Protein AF-A0A562JWJ5-F1 (afdb_monomer_lite)

Foldseek 3Di:
DPPLVVVLVVLVVCQVPHDDDDDDPDDLVCCCVVNVHPVSSVVSCCSDVPDDDDDDDDDDDPVVVVVVVPPDPPPDD

Secondary structure (DSSP, 8-state):
-HHHHHHHHHHHHHTTTS------SS-GGGHHHHHS-HHHHHHHHHHHHHT-------S--HHHHHHHT--SSSS--

InterPro domains:
  IPR002611 IstB-like ATP-binding domain [PF01695] (4-67)
  IPR027417 P-loop containing nucleoside triphosphate hydrolase [G3DSA:3.40.50.300] (2-72)

Sequence (77 aa):
PSGGALLFHLLSKLYERTSVVITTNLSFSEWAGVFGDAKMTTALLDRLTHHCHILETGNDSFRFRASAADPKSRKEK

Structure (mmCIF, N/CA/C/O backbone):
data_AF-A0A562JWJ5-F1
#
_entry.id   AF-A0A562JWJ5-F1
#
loop_
_atom_site.group_PDB
_atom_site.id
_atom_site.type_symbol
_atom_site.label_atom_id
_atom_site.label_alt_id
_atom_site.label_comp_id
_atom_site.label_asym_id
_atom_site.label_entity_id
_atom_site.label_seq_id
_atom_site.pdbx_PDB_ins_code
_atom_site.Cartn_x
_atom_site.Cartn_y
_atom_site.Cartn_z
_atom_site.occupancy
_atom_site.B_iso_or_equiv
_atom_site.auth_seq_id
_atom_site.auth_comp_id
_atom_site.auth_asym_id
_atom_site.auth_atom_id
_atom_site.pdbx_PDB_model_num
ATOM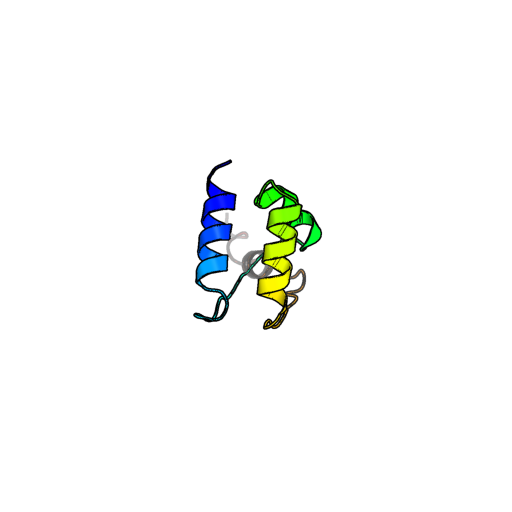 1 N N . PRO A 1 1 ? -5.885 16.331 0.559 1.00 51.62 1 PRO A N 1
ATOM 2 C CA . PRO A 1 1 ? -5.905 15.644 1.878 1.00 51.62 1 PRO A CA 1
ATOM 3 C C . PRO A 1 1 ? -6.989 14.553 2.037 1.00 51.62 1 PRO A C 1
ATOM 5 O O . PRO A 1 1 ? -6.826 13.687 2.883 1.00 51.62 1 PRO A O 1
ATOM 8 N N . SER A 1 2 ? -8.077 14.556 1.253 1.00 70.50 2 SER A N 1
ATOM 9 C CA . SER A 1 2 ? -9.215 13.628 1.427 1.00 70.50 2 SER A CA 1
ATOM 10 C C . SER A 1 2 ? -9.053 12.236 0.788 1.00 70.50 2 SER A C 1
ATOM 12 O O . SER A 1 2 ? -9.662 11.280 1.259 1.00 70.50 2 SER A O 1
ATOM 14 N N . GLY A 1 3 ? -8.231 12.095 -0.259 1.00 80.88 3 GLY A N 1
ATOM 15 C CA . GLY A 1 3 ? -8.107 10.839 -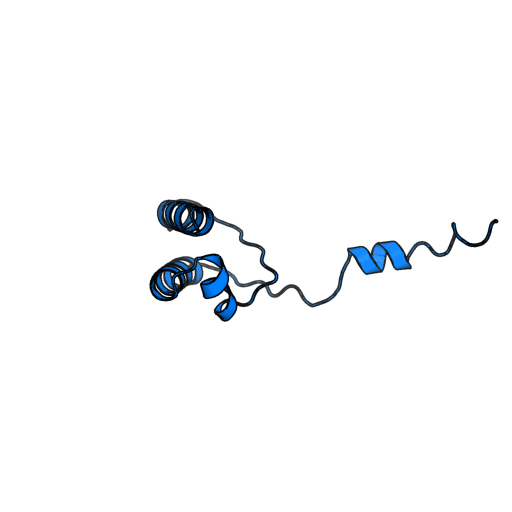1.017 1.00 80.88 3 GLY A CA 1
ATOM 16 C C . GLY A 1 3 ? -7.479 9.679 -0.234 1.00 80.88 3 GLY A C 1
ATOM 17 O O . GLY A 1 3 ? -8.011 8.572 -0.255 1.00 80.88 3 GLY A O 1
ATOM 18 N N . GLY A 1 4 ? -6.392 9.934 0.506 1.00 81.62 4 GLY A N 1
ATOM 19 C CA . GLY A 1 4 ? -5.696 8.907 1.294 1.00 81.62 4 GLY A CA 1
ATOM 20 C C . GLY A 1 4 ? -6.570 8.314 2.403 1.00 81.62 4 GLY A C 1
ATOM 21 O O . GLY A 1 4 ? -6.634 7.098 2.558 1.00 81.62 4 GLY A O 1
ATOM 22 N N . ALA A 1 5 ? -7.332 9.157 3.104 1.00 82.25 5 ALA A N 1
ATOM 23 C CA . ALA A 1 5 ? -8.266 8.714 4.139 1.00 82.25 5 ALA A CA 1
ATOM 24 C C . ALA A 1 5 ? -9.404 7.839 3.577 1.00 82.25 5 ALA A C 1
ATOM 26 O O . ALA A 1 5 ? -9.794 6.851 4.200 1.00 82.25 5 ALA A O 1
ATOM 27 N N . LEU A 1 6 ? -9.915 8.158 2.380 1.00 87.38 6 LEU A N 1
ATOM 28 C CA . LEU A 1 6 ? -10.935 7.339 1.720 1.00 87.38 6 LEU A CA 1
ATOM 29 C C . LEU A 1 6 ? -10.377 5.973 1.300 1.00 87.38 6 LEU A C 1
ATOM 31 O O . LEU A 1 6 ? -11.027 4.952 1.525 1.00 87.38 6 LEU A O 1
ATOM 35 N N . LEU A 1 7 ? -9.167 5.950 0.733 1.00 87.25 7 LEU A N 1
ATOM 36 C CA . LEU A 1 7 ? -8.483 4.711 0.361 1.00 87.25 7 LEU A CA 1
ATOM 37 C C . LEU A 1 7 ? -8.198 3.838 1.590 1.00 87.25 7 LEU A C 1
ATOM 39 O O . LEU A 1 7 ? -8.452 2.636 1.557 1.00 87.25 7 LEU A O 1
ATOM 43 N N . PHE A 1 8 ? -7.750 4.441 2.694 1.00 85.94 8 PHE A N 1
ATOM 44 C CA . PHE A 1 8 ? -7.570 3.748 3.969 1.00 85.94 8 PHE A CA 1
ATOM 45 C C . PHE A 1 8 ? -8.870 3.094 4.446 1.00 85.94 8 PHE A C 1
ATOM 47 O O . PHE A 1 8 ? -8.875 1.918 4.819 1.00 85.94 8 PHE A O 1
ATOM 54 N N . HIS A 1 9 ? -9.978 3.839 4.423 1.00 87.69 9 HIS A N 1
ATOM 55 C CA . HIS A 1 9 ? -11.277 3.329 4.864 1.00 87.69 9 HIS A CA 1
ATOM 56 C C . HIS A 1 9 ? -11.773 2.186 3.979 1.00 87.69 9 HIS A C 1
ATOM 58 O O . HIS A 1 9 ? -12.280 1.185 4.485 1.00 87.69 9 HIS A O 1
ATOM 64 N N . LEU A 1 10 ? -11.588 2.308 2.663 1.00 90.19 10 LEU A N 1
ATOM 65 C CA . LEU A 1 10 ? -11.921 1.260 1.704 1.00 90.19 10 LEU A CA 1
ATOM 66 C C . LEU A 1 10 ? -11.116 -0.016 1.975 1.00 90.19 10 LEU A C 1
ATOM 68 O O . LEU A 1 10 ? -11.709 -1.072 2.187 1.00 90.19 10 LEU A O 1
ATOM 72 N N . LEU A 1 11 ? -9.786 0.080 2.026 1.00 89.88 1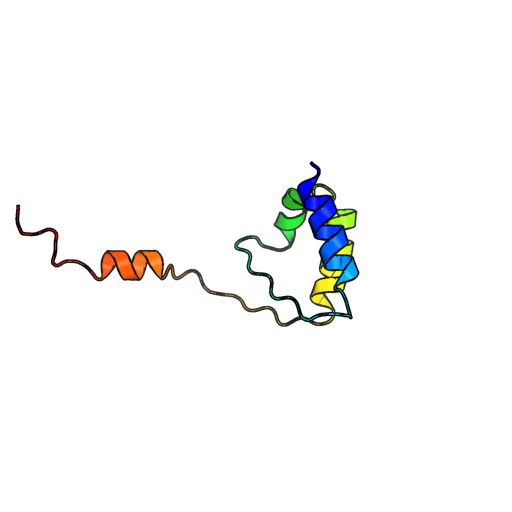1 LEU A N 1
ATOM 73 C CA . LEU A 1 11 ? -8.911 -1.074 2.259 1.00 89.88 11 LEU A CA 1
ATOM 74 C C . LEU A 1 11 ? -9.178 -1.721 3.623 1.00 89.88 11 LEU A C 1
ATOM 76 O O . LEU A 1 11 ? -9.245 -2.942 3.727 1.00 89.88 11 LEU A O 1
ATOM 80 N N . SER A 1 12 ? -9.436 -0.911 4.651 1.00 88.19 12 SER A N 1
ATOM 81 C CA . SER A 1 12 ? -9.807 -1.405 5.982 1.00 88.19 12 SER A CA 1
ATOM 82 C C . SER A 1 12 ? -11.132 -2.170 5.987 1.00 88.19 12 SER A C 1
ATOM 84 O O . SER A 1 12 ? -11.287 -3.106 6.764 1.00 88.19 12 SER A O 1
ATOM 86 N N . LYS A 1 13 ? -12.098 -1.804 5.134 1.00 90.06 13 LYS A N 1
ATOM 87 C CA . LYS A 1 13 ? -13.362 -2.546 5.000 1.00 90.06 13 LYS A CA 1
ATOM 88 C C . LYS A 1 13 ? -13.215 -3.858 4.231 1.00 90.06 13 LYS A C 1
ATOM 90 O O . LYS A 1 13 ? -13.988 -4.781 4.498 1.00 90.06 13 LYS A O 1
ATOM 95 N N . LEU A 1 14 ? -12.283 -3.902 3.279 1.00 90.19 14 LEU A N 1
ATOM 96 C CA . LEU A 1 14 ? -11.992 -5.071 2.444 1.00 90.19 14 LEU A CA 1
ATOM 97 C C . LEU A 1 14 ? -11.114 -6.104 3.158 1.00 90.19 14 LEU A C 1
ATOM 99 O O . LEU A 1 14 ? -11.171 -7.279 2.798 1.00 90.19 14 LEU A O 1
ATOM 103 N N . TYR A 1 15 ? -10.341 -5.682 4.163 1.00 88.88 15 TYR A N 1
ATOM 104 C CA . TYR A 1 15 ? -9.544 -6.570 5.006 1.00 88.88 15 TYR A CA 1
ATOM 105 C C . TYR A 1 15 ? -10.389 -7.746 5.528 1.00 88.88 15 TYR A C 1
ATOM 107 O O . TYR A 1 15 ? -11.515 -7.549 5.986 1.00 88.88 15 TYR A O 1
ATOM 115 N N . GLU A 1 16 ? -9.858 -8.964 5.383 1.00 87.50 16 GLU A N 1
ATOM 116 C CA . GLU A 1 16 ? -10.506 -10.251 5.712 1.00 87.50 16 GLU A CA 1
ATOM 117 C C . GLU A 1 16 ? -11.831 -10.557 4.985 1.00 87.50 16 GLU A C 1
ATOM 119 O O . GLU A 1 16 ? -12.455 -11.585 5.244 1.00 87.50 16 GLU A O 1
ATOM 124 N N . ARG A 1 17 ? -12.268 -9.712 4.042 1.00 90.12 17 ARG A N 1
ATOM 125 C CA . ARG A 1 17 ? -13.507 -9.919 3.273 1.00 90.12 17 ARG A CA 1
ATOM 126 C C . ARG A 1 17 ? -13.274 -10.195 1.797 1.00 90.12 17 ARG A C 1
ATOM 128 O O . ARG A 1 17 ? -14.014 -10.976 1.206 1.00 90.12 17 ARG A O 1
ATOM 135 N N . THR A 1 18 ? -12.268 -9.557 1.205 1.00 90.81 18 THR A N 1
ATOM 136 C CA . THR A 1 18 ? -12.027 -9.604 -0.240 1.00 90.81 18 THR A CA 1
ATOM 137 C C . THR A 1 18 ? -10.533 -9.654 -0.530 1.00 90.81 18 THR A C 1
ATOM 139 O O . THR A 1 18 ? -9.750 -8.952 0.105 1.00 90.81 18 THR A O 1
ATOM 142 N N . SER A 1 19 ? -10.129 -10.441 -1.529 1.00 91.00 19 SER A N 1
ATOM 143 C CA . SER A 1 19 ? -8.757 -10.422 -2.043 1.00 91.00 19 SER A CA 1
ATOM 144 C C . SER A 1 19 ? -8.475 -9.107 -2.774 1.00 91.00 19 SER A C 1
ATOM 146 O O . SER A 1 19 ? -9.226 -8.714 -3.667 1.00 91.00 19 SER A O 1
ATOM 148 N N . VAL A 1 20 ? -7.383 -8.432 -2.413 1.00 91.69 20 VAL A N 1
ATOM 149 C CA . VAL A 1 20 ? -6.981 -7.150 -3.006 1.00 91.69 20 VAL A CA 1
ATOM 150 C C . VAL A 1 20 ? -5.589 -7.288 -3.613 1.00 91.69 20 VAL A C 1
ATOM 152 O O . VAL A 1 20 ? -4.668 -7.762 -2.954 1.00 91.69 20 VAL A O 1
ATOM 155 N N . VAL A 1 21 ? -5.435 -6.843 -4.861 1.00 93.12 21 VAL A N 1
ATOM 156 C CA . VAL A 1 21 ? -4.128 -6.689 -5.513 1.00 93.12 21 VAL A CA 1
ATOM 157 C C . VAL A 1 21 ? -3.771 -5.209 -5.517 1.00 93.12 21 VAL A C 1
ATOM 159 O O . VAL A 1 21 ? -4.556 -4.382 -5.978 1.00 93.12 21 VAL A O 1
ATOM 162 N N . ILE A 1 22 ? -2.585 -4.881 -5.006 1.00 91.75 22 ILE A N 1
ATOM 163 C CA . ILE A 1 22 ? -2.058 -3.515 -4.981 1.00 91.75 22 ILE A CA 1
ATOM 164 C C . ILE A 1 22 ? -0.751 -3.499 -5.761 1.00 91.75 22 ILE A C 1
ATOM 166 O O . ILE A 1 22 ? 0.168 -4.255 -5.463 1.00 91.75 22 ILE A O 1
ATOM 170 N N . THR A 1 23 ? -0.665 -2.611 -6.745 1.00 92.81 23 THR A N 1
ATOM 171 C CA . THR A 1 23 ? 0.566 -2.342 -7.489 1.00 92.81 23 THR A CA 1
ATOM 172 C C . THR A 1 23 ? 1.046 -0.946 -7.142 1.00 92.81 23 THR A C 1
ATOM 174 O O . THR A 1 23 ? 0.288 0.016 -7.273 1.00 92.81 23 THR A O 1
ATOM 177 N N . THR A 1 24 ? 2.296 -0.821 -6.720 1.00 91.75 24 THR A N 1
ATOM 178 C CA . THR A 1 24 ? 2.902 0.465 -6.384 1.00 91.75 24 THR A CA 1
ATOM 179 C C . THR A 1 24 ? 4.350 0.487 -6.848 1.00 91.75 24 THR A C 1
ATOM 181 O O . THR A 1 24 ? 5.024 -0.539 -6.831 1.00 91.75 24 THR A O 1
ATOM 184 N N . ASN A 1 25 ? 4.823 1.658 -7.266 1.00 92.25 25 ASN A N 1
ATOM 185 C CA . ASN A 1 25 ? 6.243 1.921 -7.487 1.00 92.25 25 ASN A CA 1
ATOM 186 C C . ASN A 1 25 ? 6.924 2.509 -6.237 1.00 92.25 25 ASN A C 1
ATOM 188 O O . ASN A 1 25 ? 8.089 2.883 -6.312 1.00 92.25 25 ASN A O 1
ATOM 192 N N . LEU A 1 26 ? 6.186 2.648 -5.131 1.00 91.62 26 LEU A N 1
ATOM 193 C CA . LEU A 1 26 ? 6.659 3.197 -3.864 1.00 91.62 26 LEU A CA 1
ATOM 194 C C . LEU A 1 26 ? 6.929 2.079 -2.864 1.00 91.62 26 LEU A C 1
ATOM 196 O O . LEU A 1 26 ? 6.087 1.195 -2.662 1.00 91.62 26 LEU A O 1
ATOM 200 N N . SER A 1 27 ? 8.060 2.182 -2.177 1.00 90.12 27 SER A N 1
ATOM 201 C CA . SER A 1 27 ? 8.378 1.347 -1.021 1.00 90.12 27 SER A CA 1
ATOM 202 C C . SER A 1 27 ? 7.444 1.653 0.157 1.00 90.12 27 SER A C 1
ATO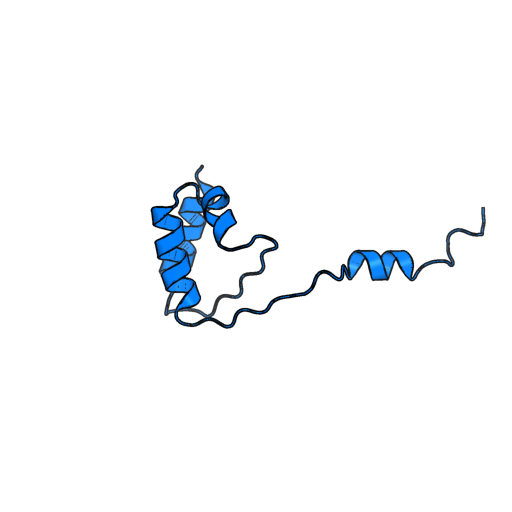M 204 O O . SER A 1 27 ? 6.876 2.741 0.254 1.00 90.12 27 SER A O 1
ATOM 206 N N . PHE A 1 28 ? 7.273 0.710 1.088 1.00 89.50 28 PHE A N 1
ATOM 207 C CA . PHE A 1 28 ? 6.346 0.887 2.216 1.00 89.50 28 PHE A CA 1
ATOM 208 C C . PHE A 1 28 ? 6.662 2.098 3.106 1.00 89.50 28 PHE A C 1
ATOM 210 O O . PHE A 1 28 ? 5.743 2.700 3.659 1.00 89.50 28 PHE A O 1
ATOM 217 N N . SER A 1 29 ? 7.930 2.500 3.218 1.00 88.62 29 SER A N 1
ATOM 218 C CA . SER A 1 29 ? 8.331 3.701 3.965 1.00 88.62 29 SER A CA 1
ATOM 219 C C . SER A 1 29 ? 7.788 4.992 3.343 1.00 88.62 29 SER A C 1
ATOM 221 O O . SER A 1 29 ? 7.516 5.955 4.059 1.00 88.62 29 SER A O 1
ATOM 223 N N . GLU A 1 30 ? 7.569 5.013 2.029 1.00 90.44 30 GLU A N 1
ATOM 224 C CA . GLU A 1 30 ? 7.068 6.179 1.295 1.00 90.44 30 GLU A CA 1
ATOM 225 C C . GLU A 1 30 ? 5.540 6.318 1.375 1.00 90.44 30 GLU A C 1
ATOM 227 O O . GLU A 1 30 ? 4.992 7.388 1.099 1.00 90.44 30 GLU A O 1
ATOM 232 N N . TRP A 1 31 ? 4.826 5.273 1.809 1.00 90.56 31 TRP A N 1
ATOM 233 C CA . TRP A 1 31 ? 3.361 5.292 1.883 1.00 90.56 31 TRP A CA 1
ATOM 234 C C . TRP A 1 31 ? 2.837 6.327 2.881 1.00 90.56 31 TRP A C 1
ATOM 236 O O . TRP A 1 31 ? 1.758 6.881 2.671 1.00 90.56 31 TRP A O 1
ATOM 246 N N . ALA A 1 32 ? 3.609 6.666 3.918 1.00 88.62 32 ALA A N 1
ATOM 247 C CA . ALA A 1 32 ? 3.224 7.702 4.874 1.00 88.62 32 ALA A CA 1
ATOM 248 C C . ALA A 1 32 ? 3.003 9.067 4.193 1.00 88.62 32 ALA A C 1
ATOM 250 O O . ALA A 1 32 ? 2.114 9.817 4.595 1.00 88.62 32 ALA A O 1
ATOM 251 N N . GLY A 1 33 ? 3.743 9.358 3.116 1.00 86.50 33 GLY A N 1
ATOM 252 C CA . GLY A 1 33 ? 3.541 10.559 2.302 1.00 86.50 33 GLY A CA 1
ATOM 253 C C . GLY A 1 33 ? 2.249 10.537 1.476 1.00 86.50 33 GLY A C 1
ATOM 254 O O . GLY A 1 33 ? 1.691 11.591 1.182 1.00 86.50 33 GLY A O 1
ATOM 255 N N . VAL A 1 34 ? 1.738 9.349 1.138 1.00 85.62 34 VAL A N 1
ATOM 256 C CA . VAL A 1 34 ? 0.504 9.164 0.351 1.00 85.62 34 VAL A CA 1
ATOM 257 C C . VAL A 1 34 ? -0.740 9.270 1.233 1.00 85.62 34 VAL A C 1
ATOM 259 O O . VAL A 1 34 ? -1.711 9.940 0.877 1.00 85.62 34 VAL A O 1
ATOM 262 N N . PHE A 1 35 ? -0.719 8.614 2.394 1.00 83.25 35 PHE A N 1
ATOM 263 C CA . PHE A 1 35 ? -1.851 8.599 3.324 1.00 83.25 35 PHE A CA 1
ATOM 264 C C . PHE A 1 35 ? -1.864 9.808 4.271 1.00 83.25 35 PHE A C 1
ATOM 266 O O . PHE A 1 35 ? -2.904 10.110 4.853 1.00 83.25 35 PHE A O 1
ATOM 273 N N . GLY A 1 36 ? -0.745 10.529 4.399 1.00 80.50 36 GLY A N 1
ATOM 274 C CA . GLY A 1 36 ? -0.630 11.786 5.146 1.00 80.50 36 GLY A CA 1
ATOM 275 C C . GLY A 1 36 ? -0.500 11.631 6.664 1.00 80.50 36 GLY A C 1
ATOM 276 O O . GLY A 1 36 ? -0.091 12.578 7.330 1.00 80.50 36 GLY A O 1
ATOM 277 N N . ASP A 1 37 ? -0.798 10.451 7.213 1.00 84.25 37 ASP A N 1
ATOM 278 C CA . ASP A 1 37 ? -0.615 10.118 8.627 1.00 84.25 37 ASP A CA 1
ATOM 279 C C . ASP A 1 37 ? 0.171 8.807 8.761 1.00 84.25 37 ASP A C 1
ATOM 281 O O . ASP A 1 37 ? -0.278 7.733 8.343 1.00 84.25 37 ASP A O 1
ATOM 285 N N . ALA A 1 38 ? 1.355 8.891 9.369 1.00 85.88 38 ALA A N 1
ATOM 286 C CA . ALA A 1 38 ? 2.233 7.748 9.585 1.00 85.88 38 ALA A CA 1
ATOM 287 C C . ALA A 1 38 ? 1.588 6.666 10.467 1.00 85.88 38 ALA A C 1
ATOM 289 O O . ALA A 1 38 ? 1.720 5.485 10.163 1.00 85.88 38 ALA A O 1
ATOM 290 N N . LYS A 1 39 ? 0.837 7.034 11.515 1.00 87.62 39 LYS A N 1
ATOM 291 C CA . LYS A 1 39 ? 0.179 6.058 12.403 1.00 87.62 39 LYS A CA 1
ATOM 292 C C . LYS A 1 39 ? -0.905 5.286 11.660 1.00 87.62 39 LYS A C 1
ATOM 294 O O . LYS A 1 39 ? -0.985 4.064 11.776 1.00 87.62 39 LYS A O 1
ATOM 299 N N . MET A 1 40 ? -1.716 5.997 10.878 1.00 85.81 40 MET A N 1
ATOM 300 C CA . MET A 1 40 ? -2.755 5.386 10.046 1.00 85.81 40 MET A CA 1
ATOM 301 C C . MET A 1 40 ? -2.143 4.451 8.996 1.00 85.81 40 MET A C 1
ATOM 303 O O . MET A 1 40 ? -2.625 3.336 8.802 1.00 85.81 40 MET A O 1
ATOM 307 N N . THR A 1 41 ? -1.056 4.890 8.361 1.00 89.38 41 THR A N 1
ATOM 308 C CA . THR A 1 41 ? -0.337 4.103 7.351 1.00 89.38 41 THR A CA 1
ATOM 309 C C . THR A 1 41 ? 0.219 2.816 7.942 1.00 89.38 41 THR A C 1
ATOM 311 O O . THR A 1 41 ? 0.010 1.753 7.368 1.00 89.38 41 THR A O 1
ATOM 314 N N . THR A 1 42 ? 0.868 2.878 9.107 1.00 90.19 42 THR A N 1
ATOM 315 C CA . THR A 1 42 ? 1.407 1.685 9.772 1.00 90.19 42 THR A CA 1
ATOM 316 C C . THR A 1 42 ? 0.303 0.686 10.106 1.00 90.19 42 THR A C 1
ATOM 318 O O . THR A 1 42 ? 0.454 -0.498 9.826 1.00 90.19 42 THR A O 1
ATOM 321 N N . ALA A 1 43 ? -0.840 1.150 10.623 1.00 90.06 43 ALA A N 1
ATOM 322 C CA . ALA A 1 43 ? -1.981 0.278 10.908 1.00 90.06 43 ALA A CA 1
ATOM 323 C C . ALA A 1 43 ? -2.588 -0.357 9.642 1.00 90.06 43 ALA A C 1
ATOM 325 O O . ALA A 1 43 ? -3.123 -1.462 9.695 1.00 90.06 43 ALA A O 1
ATOM 326 N N . LEU A 1 44 ? -2.530 0.333 8.499 1.00 89.94 44 LEU A N 1
ATOM 327 C CA . LEU A 1 44 ? -2.954 -0.225 7.216 1.00 89.94 44 LEU A CA 1
ATOM 328 C C . LEU A 1 44 ? -1.965 -1.268 6.695 1.00 89.94 44 LEU A C 1
ATOM 330 O O . LEU A 1 44 ? -2.389 -2.327 6.241 1.00 89.94 44 LEU A O 1
ATOM 334 N N . LEU A 1 45 ? -0.667 -0.962 6.747 1.00 90.88 45 LEU A N 1
ATOM 335 C CA . LEU A 1 45 ? 0.391 -1.872 6.319 1.00 90.88 45 LEU A CA 1
ATOM 336 C C . LEU A 1 45 ? 0.361 -3.164 7.133 1.00 90.88 45 LEU A C 1
ATOM 338 O O . LEU A 1 45 ? 0.452 -4.232 6.544 1.00 90.88 45 LEU A O 1
ATOM 342 N N . ASP A 1 46 ? 0.147 -3.081 8.444 1.00 90.62 46 ASP A N 1
ATOM 343 C CA . ASP A 1 46 ? -0.035 -4.245 9.317 1.00 90.62 46 ASP A CA 1
ATOM 344 C C . ASP A 1 46 ? -1.156 -5.172 8.804 1.00 90.62 46 ASP A C 1
ATOM 346 O O . ASP A 1 46 ? -0.930 -6.347 8.517 1.00 90.62 46 ASP A O 1
ATOM 350 N N . ARG A 1 47 ? -2.339 -4.612 8.524 1.00 89.25 47 ARG A N 1
ATOM 351 C CA . ARG A 1 47 ? -3.480 -5.365 7.971 1.00 89.25 47 ARG A CA 1
ATOM 352 C C . ARG A 1 47 ? -3.201 -5.948 6.589 1.00 89.25 47 ARG A C 1
ATOM 354 O O . ARG A 1 47 ? -3.561 -7.087 6.314 1.00 89.25 47 ARG A O 1
ATOM 361 N N . LEU A 1 48 ? -2.594 -5.171 5.694 1.00 89.12 48 LEU A N 1
ATOM 362 C CA . LEU A 1 48 ? -2.303 -5.639 4.339 1.00 89.12 48 LEU A CA 1
ATOM 363 C C . LEU A 1 48 ? -1.244 -6.740 4.347 1.00 89.12 48 LEU A C 1
ATOM 365 O O . LEU A 1 48 ? -1.369 -7.691 3.587 1.00 89.12 48 LEU A O 1
ATOM 369 N N . THR A 1 49 ? -0.225 -6.625 5.199 1.00 89.31 49 THR A N 1
ATOM 370 C CA . THR A 1 49 ? 0.908 -7.556 5.225 1.00 89.31 49 THR A CA 1
ATOM 371 C C . THR A 1 49 ? 0.608 -8.867 5.945 1.00 89.31 49 THR A C 1
ATOM 373 O O . THR A 1 49 ? 1.264 -9.864 5.649 1.00 89.31 49 THR A O 1
ATOM 376 N N . HIS A 1 50 ? -0.418 -8.908 6.802 1.00 87.56 50 HIS A N 1
ATOM 377 C CA . HIS A 1 50 ? -0.797 -10.102 7.562 1.00 87.56 50 HIS A CA 1
ATOM 378 C C . HIS A 1 50 ? -1.103 -11.330 6.679 1.00 87.56 50 HIS A C 1
ATOM 380 O O . HIS A 1 50 ? -0.678 -12.442 6.992 1.00 87.56 50 HIS A O 1
ATOM 386 N N . HIS A 1 51 ? -1.787 -11.136 5.545 1.00 86.19 51 HIS A N 1
ATOM 387 C CA . HIS A 1 51 ? -2.144 -12.203 4.599 1.00 86.19 51 HIS A CA 1
ATOM 388 C C . HIS A 1 51 ? -1.829 -11.810 3.149 1.00 86.19 51 HIS A C 1
ATOM 390 O O . HIS A 1 51 ? -2.705 -11.849 2.282 1.00 86.19 51 HIS A O 1
ATOM 396 N N . CYS A 1 52 ? -0.583 -11.412 2.870 1.00 91.19 52 CYS A N 1
ATOM 397 C CA . CYS A 1 52 ? -0.163 -11.055 1.513 1.00 91.19 52 CYS A CA 1
ATOM 398 C C . CYS A 1 52 ? 0.987 -11.895 0.965 1.00 91.19 52 CYS A C 1
ATOM 400 O O . CYS A 1 52 ? 1.771 -12.503 1.690 1.00 91.19 52 CYS A O 1
ATOM 402 N N . HIS A 1 53 ? 1.106 -11.835 -0.358 1.00 92.75 53 HIS A N 1
ATOM 403 C CA . HIS A 1 53 ? 2.310 -12.199 -1.082 1.00 92.75 53 HIS A CA 1
ATOM 404 C C . HIS A 1 53 ? 2.893 -10.929 -1.696 1.00 92.75 53 HIS A C 1
ATOM 406 O O . HIS A 1 53 ? 2.225 -10.257 -2.485 1.00 92.75 53 HIS A O 1
ATOM 412 N N . ILE A 1 54 ? 4.129 -10.595 -1.326 1.00 91.75 54 ILE A N 1
ATOM 413 C CA . ILE A 1 54 ? 4.847 -9.454 -1.894 1.00 91.75 54 ILE A CA 1
ATOM 414 C C . ILE A 1 54 ? 5.562 -9.933 -3.153 1.00 91.75 54 ILE A C 1
ATOM 416 O O . ILE A 1 54 ? 6.363 -10.865 -3.106 1.00 91.75 54 ILE A O 1
ATOM 420 N N . LEU A 1 55 ? 5.251 -9.296 -4.279 1.00 91.75 55 LEU A N 1
ATOM 421 C CA . LEU A 1 55 ? 5.879 -9.565 -5.566 1.00 91.75 55 LEU A CA 1
ATOM 422 C C . LEU A 1 55 ? 6.719 -8.356 -5.961 1.00 91.75 55 LEU A C 1
ATOM 424 O O . LEU A 1 55 ? 6.183 -7.311 -6.327 1.00 91.75 55 LEU A O 1
ATOM 428 N N . GLU A 1 56 ? 8.038 -8.502 -5.892 1.00 89.94 56 GLU A N 1
ATOM 429 C CA . GLU A 1 56 ? 8.963 -7.473 -6.352 1.00 89.94 56 GLU A CA 1
ATOM 430 C C . GLU A 1 56 ? 9.123 -7.579 -7.869 1.00 89.94 56 GLU A C 1
ATOM 432 O O . GLU A 1 56 ? 9.808 -8.453 -8.403 1.00 89.94 56 GLU A O 1
ATOM 437 N N . THR A 1 57 ? 8.450 -6.683 -8.586 1.00 82.19 57 THR A N 1
ATOM 438 C CA . THR A 1 57 ? 8.677 -6.511 -10.019 1.00 82.19 57 THR A CA 1
ATOM 439 C C . THR A 1 57 ? 9.969 -5.725 -10.190 1.00 82.19 57 THR A C 1
ATOM 441 O O . THR A 1 57 ? 10.058 -4.594 -9.716 1.00 82.19 57 THR A O 1
ATOM 444 N N . GLY A 1 58 ? 10.974 -6.327 -10.828 1.00 85.94 58 GLY A N 1
ATOM 445 C CA . GLY A 1 58 ? 12.262 -5.680 -11.085 1.00 85.94 58 GLY A CA 1
ATOM 446 C C . GLY A 1 58 ? 12.146 -4.387 -11.903 1.00 85.94 58 GLY A C 1
ATOM 447 O O . GLY A 1 58 ? 11.066 -3.933 -12.270 1.00 85.94 58 GLY A O 1
ATOM 448 N N . ASN A 1 59 ? 13.288 -3.793 -12.238 1.00 85.06 59 ASN A N 1
ATOM 449 C CA . ASN A 1 59 ? 13.325 -2.440 -12.800 1.00 85.06 59 ASN A CA 1
ATOM 450 C C . ASN A 1 59 ? 13.144 -2.369 -14.334 1.00 85.06 59 ASN A C 1
ATOM 452 O O . ASN A 1 59 ? 13.313 -1.309 -14.941 1.00 85.06 59 ASN A O 1
ATOM 456 N N . ASP A 1 60 ? 12.826 -3.490 -14.983 1.00 85.38 60 ASP A N 1
ATOM 457 C CA . ASP A 1 60 ? 12.721 -3.559 -16.439 1.00 85.38 60 ASP A CA 1
ATOM 458 C C . ASP A 1 60 ? 11.427 -2.914 -16.943 1.00 85.38 60 ASP A C 1
ATOM 460 O O . ASP A 1 60 ? 10.325 -3.456 -16.835 1.00 85.38 60 ASP A O 1
ATOM 464 N N . SER A 1 61 ? 11.560 -1.752 -17.583 1.00 87.31 61 SER A N 1
ATOM 465 C CA . SER A 1 61 ? 10.434 -1.092 -18.238 1.00 87.31 61 SER A CA 1
ATOM 466 C C . SER A 1 61 ? 10.078 -1.791 -19.552 1.00 87.31 61 SER A C 1
AT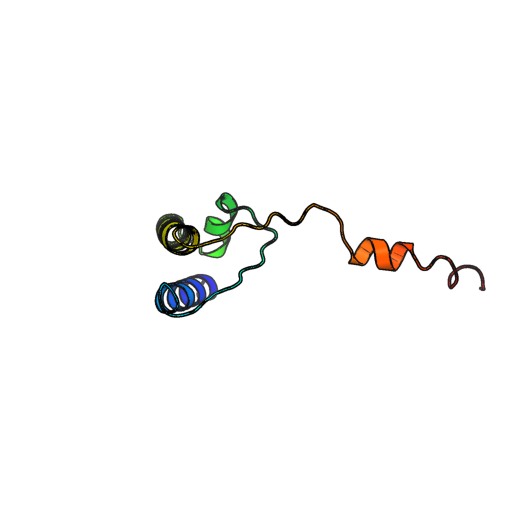OM 468 O O . SER A 1 61 ? 10.731 -1.611 -20.585 1.00 87.31 61 SER A O 1
ATOM 470 N N . PHE A 1 62 ? 8.971 -2.533 -19.546 1.00 89.25 62 PHE A N 1
ATOM 471 C CA . PHE A 1 62 ? 8.389 -3.108 -20.765 1.00 89.25 62 PHE A CA 1
ATOM 472 C C . PHE A 1 62 ? 8.053 -2.040 -21.813 1.00 89.25 62 PHE A C 1
ATOM 474 O O . PHE A 1 62 ? 8.201 -2.286 -23.008 1.00 89.25 62 PHE A O 1
ATOM 481 N N . ARG A 1 63 ? 7.667 -0.832 -21.373 1.00 88.44 63 ARG A N 1
ATOM 482 C CA . ARG A 1 63 ? 7.404 0.310 -22.263 1.00 88.44 63 ARG A CA 1
ATOM 483 C C . ARG A 1 63 ? 8.667 0.711 -23.020 1.00 88.44 63 ARG A C 1
ATOM 485 O O . ARG A 1 63 ? 8.608 0.889 -24.228 1.00 88.44 63 ARG A O 1
ATOM 492 N N . PHE A 1 64 ? 9.805 0.803 -22.329 1.00 85.69 64 PHE A N 1
ATOM 493 C CA . PHE A 1 64 ? 11.085 1.132 -22.960 1.00 85.69 64 PHE A CA 1
ATOM 494 C C . PHE A 1 64 ? 11.536 0.038 -23.930 1.00 85.69 64 PHE A C 1
ATOM 496 O O . PHE A 1 64 ? 11.935 0.341 -25.051 1.00 85.69 64 PHE A O 1
ATOM 503 N N . ARG A 1 65 ? 11.401 -1.235 -23.537 1.00 86.50 65 ARG A N 1
ATOM 504 C CA . ARG A 1 65 ? 11.695 -2.376 -24.415 1.00 86.50 65 ARG A CA 1
ATOM 505 C C . ARG A 1 65 ? 10.864 -2.354 -25.697 1.00 86.50 65 ARG A C 1
ATOM 507 O O . ARG A 1 65 ? 11.415 -2.598 -26.763 1.00 86.50 65 ARG A O 1
ATOM 514 N N . ALA A 1 66 ? 9.571 -2.047 -25.602 1.00 87.06 66 ALA A N 1
ATOM 515 C CA . ALA A 1 66 ? 8.697 -1.941 -26.767 1.00 87.06 66 ALA A CA 1
ATOM 516 C C . ALA A 1 66 ? 9.121 -0.790 -27.696 1.00 87.06 66 ALA A C 1
ATOM 518 O O . ALA A 1 66 ? 9.221 -0.994 -28.902 1.00 87.06 66 ALA A O 1
ATOM 519 N N . SER A 1 67 ? 9.449 0.383 -27.142 1.00 87.56 67 SER A N 1
ATOM 520 C CA . SER A 1 67 ? 9.922 1.535 -27.924 1.00 87.56 67 SER A CA 1
ATOM 521 C C . SER A 1 67 ? 11.293 1.309 -28.571 1.00 87.56 67 SER A C 1
ATOM 523 O O . SER A 1 67 ? 11.545 1.802 -29.665 1.00 87.56 67 SER A O 1
ATOM 525 N N . ALA A 1 68 ? 12.191 0.576 -27.907 1.00 77.69 68 ALA A N 1
ATOM 526 C CA . ALA A 1 68 ? 13.520 0.249 -28.428 1.00 77.69 68 ALA A CA 1
ATOM 527 C C . ALA A 1 68 ? 13.492 -0.875 -29.483 1.00 77.69 68 ALA A C 1
ATOM 529 O O . ALA A 1 68 ? 14.419 -0.992 -30.283 1.00 77.69 68 ALA A O 1
ATOM 530 N N . ALA A 1 69 ? 12.435 -1.694 -29.492 1.00 65.12 69 ALA A N 1
ATOM 531 C CA . ALA A 1 69 ? 12.243 -2.789 -30.438 1.00 65.12 69 ALA A CA 1
ATOM 532 C C . ALA A 1 69 ? 11.662 -2.355 -31.800 1.00 65.12 69 ALA A C 1
ATOM 534 O O . ALA A 1 69 ? 11.598 -3.195 -32.697 1.00 65.12 69 ALA A O 1
ATOM 535 N N . ASP A 1 70 ? 11.315 -1.073 -31.998 1.00 60.28 70 ASP A N 1
ATOM 536 C CA . ASP A 1 70 ? 11.001 -0.504 -33.322 1.00 60.28 70 ASP A CA 1
ATOM 537 C C . ASP A 1 70 ? 12.134 0.396 -33.868 1.00 60.28 70 ASP A C 1
ATOM 539 O O . ASP A 1 70 ? 12.071 1.625 -33.793 1.00 60.28 70 ASP A O 1
ATOM 543 N N . PRO A 1 71 ? 13.200 -0.185 -34.447 1.00 54.19 71 PRO A N 1
ATOM 544 C CA . PRO A 1 71 ? 14.199 0.564 -35.198 1.00 54.19 71 PRO A CA 1
ATOM 545 C C . PRO A 1 71 ? 13.852 0.725 -36.693 1.00 54.19 71 PRO A C 1
ATOM 547 O O . PRO A 1 71 ? 14.692 1.244 -37.433 1.00 54.19 71 PRO A O 1
ATOM 550 N N . LYS A 1 72 ? 12.676 0.287 -37.183 1.00 51.88 72 LYS A N 1
ATOM 551 C CA . LYS A 1 72 ? 12.394 0.226 -38.636 1.00 51.88 72 LYS A CA 1
ATOM 552 C C . LYS A 1 72 ? 11.542 1.363 -39.207 1.00 51.88 72 LYS A C 1
ATOM 554 O O . LYS A 1 72 ? 11.540 1.503 -40.423 1.00 51.88 72 LYS A O 1
ATOM 559 N N . SER A 1 73 ? 10.924 2.230 -38.403 1.00 52.06 73 SER A N 1
ATOM 560 C CA . SER A 1 73 ? 10.153 3.378 -38.934 1.00 52.06 73 SER A CA 1
ATOM 561 C C . SER A 1 73 ? 10.918 4.714 -39.020 1.00 52.06 73 SER A C 1
ATOM 563 O O . SER A 1 73 ? 10.391 5.688 -39.552 1.00 52.06 73 SER A O 1
ATOM 565 N N . ARG A 1 74 ? 12.175 4.793 -38.545 1.00 52.38 74 ARG A N 1
ATOM 566 C CA . ARG A 1 74 ? 12.945 6.060 -38.476 1.00 52.38 74 ARG A CA 1
ATOM 567 C C . ARG A 1 74 ? 13.953 6.292 -39.618 1.00 52.38 74 ARG A C 1
ATOM 569 O O . ARG A 1 74 ? 14.540 7.366 -39.676 1.00 52.38 74 ARG A O 1
ATOM 576 N N . LYS A 1 75 ? 14.173 5.332 -40.526 1.00 48.31 75 LYS A N 1
ATOM 577 C CA . LYS A 1 75 ? 15.153 5.463 -41.633 1.00 48.31 75 LYS A CA 1
ATOM 578 C C . LYS A 1 75 ? 14.565 5.815 -43.009 1.00 48.31 75 LYS A C 1
ATOM 580 O O . LYS A 1 75 ? 15.294 5.758 -43.990 1.00 48.31 75 LYS A O 1
ATOM 585 N N . GLU A 1 76 ? 13.306 6.235 -43.086 1.00 49.69 76 GLU A N 1
ATOM 586 C CA . GLU A 1 76 ? 12.721 6.779 -44.320 1.00 49.69 76 GLU A CA 1
ATOM 587 C C . GLU A 1 76 ? 12.062 8.136 -44.052 1.00 49.69 76 GLU A C 1
ATOM 589 O O . GLU A 1 76 ? 10.842 8.230 -43.959 1.00 49.69 76 GLU A O 1
ATOM 594 N N . LYS A 1 77 ? 12.883 9.180 -43.895 1.00 39.53 77 LYS A N 1
ATOM 595 C CA . LYS A 1 77 ? 12.614 10.547 -44.370 1.00 39.53 77 LYS A CA 1
ATOM 596 C C . LYS A 1 77 ? 13.933 11.265 -44.612 1.00 39.53 77 LYS A C 1
ATOM 598 O O . LYS A 1 77 ? 14.830 11.122 -43.752 1.00 39.53 77 LYS A O 1
#

pLDDT: mean 83.32, std 12.65, range [39.53, 93.12]

Radius of gyration: 18.58 Å; chains: 1; bounding box: 29×28×57 Å

Organism: Sphingobium wenxiniae 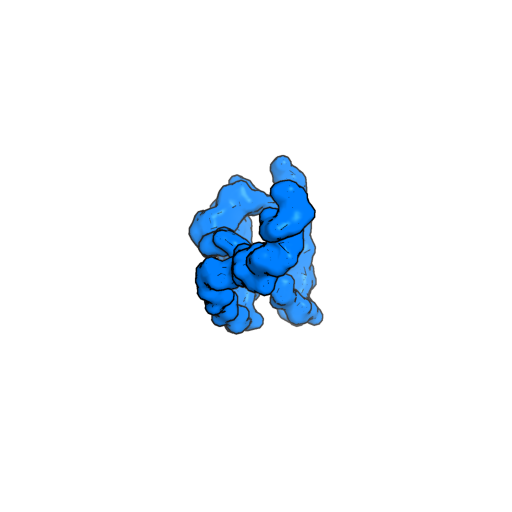(strain DSM 21828 / CGMCC 1.7748 / JZ-1) (NCBI:txid595605)